Protein AF-A0A9E3DXF7-F1 (afdb_monomer_lite)

Secondary structure (D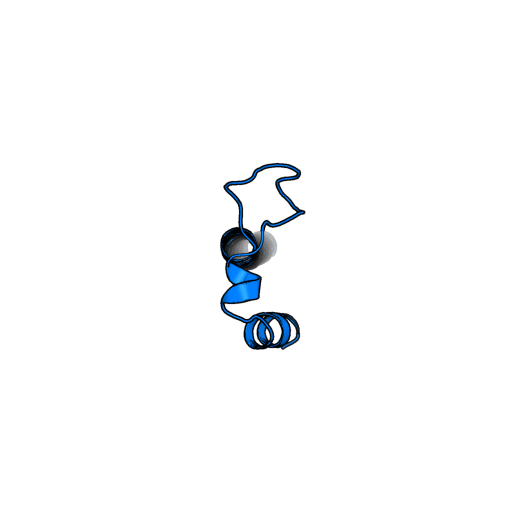SSP, 8-state):
-HHHHHHHT--HHHHHSBP-SSSTT-TT-BHHHHHHHHHHHHHHHHHHHHHHHHHHHHHT-

pLDDT: mean 93.05, std 7.83, range [58.38, 98.56]

Radius of gyration: 16.59 Å; chains: 1; bounding box: 39×18×43 Å

Foldseek 3Di:
DVLVVVVVPDDPVQQQDADCPDVHPDNVHGVVNVNVVVVVVVVVVVVVVVVVVVVVVVVVD

Structure (mmCIF, N/CA/C/O backbone):
data_AF-A0A9E3DXF7-F1
#
_entry.id   AF-A0A9E3DXF7-F1
#
loop_
_atom_site.group_PDB
_atom_site.id
_atom_site.type_symbol
_atom_site.label_atom_id
_atom_site.label_alt_id
_atom_site.label_comp_id
_atom_site.label_asym_id
_atom_site.label_entity_id
_atom_site.label_seq_id
_atom_site.pdbx_PDB_ins_code
_atom_site.Cartn_x
_atom_site.Cartn_y
_atom_site.Cartn_z
_atom_site.occupancy
_atom_site.B_iso_or_equiv
_atom_site.auth_seq_id
_atom_site.auth_comp_id
_atom_site.auth_asym_id
_atom_site.auth_atom_id
_atom_site.pdbx_PDB_model_num
ATOM 1 N N . ASP A 1 1 ? -11.128 -1.836 -4.302 1.00 80.56 1 ASP A N 1
ATOM 2 C CA . ASP A 1 1 ? -11.023 -2.154 -5.737 1.00 80.56 1 ASP A CA 1
ATOM 3 C C . ASP A 1 1 ? -9.968 -1.293 -6.414 1.00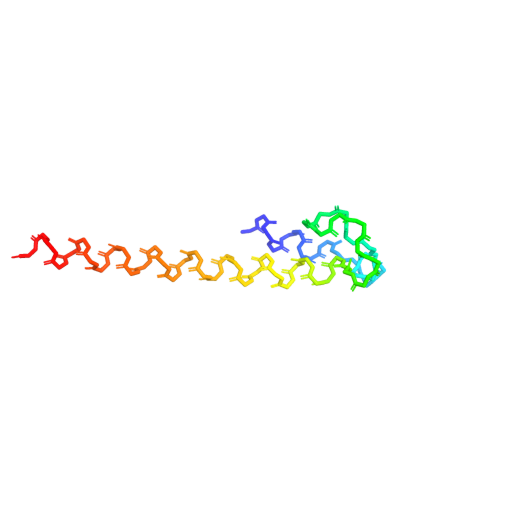 80.56 1 ASP A C 1
ATOM 5 O O . ASP A 1 1 ? -9.008 -1.861 -6.909 1.00 80.56 1 ASP A O 1
ATOM 9 N N . ASP A 1 2 ? -10.030 0.037 -6.300 1.00 92.50 2 ASP A N 1
ATOM 10 C CA . ASP A 1 2 ? -9.055 0.951 -6.934 1.00 92.50 2 ASP A CA 1
ATOM 11 C C . ASP A 1 2 ? -7.579 0.655 -6.616 1.00 92.50 2 ASP A C 1
ATOM 13 O O . ASP A 1 2 ? -6.744 0.658 -7.513 1.00 92.50 2 ASP A O 1
ATOM 17 N N . TRP A 1 3 ? -7.240 0.351 -5.357 1.00 92.62 3 TRP A N 1
ATOM 18 C CA . TRP A 1 3 ? -5.856 0.018 -4.993 1.00 92.62 3 TRP A CA 1
ATOM 19 C C . TRP A 1 3 ? -5.377 -1.294 -5.622 1.00 92.62 3 TRP A C 1
ATOM 21 O O . TRP A 1 3 ? -4.255 -1.361 -6.106 1.00 92.62 3 TRP A O 1
ATOM 31 N N . LEU A 1 4 ? -6.234 -2.317 -5.662 1.00 95.44 4 LEU A N 1
ATOM 32 C CA . LEU A 1 4 ? -5.893 -3.595 -6.289 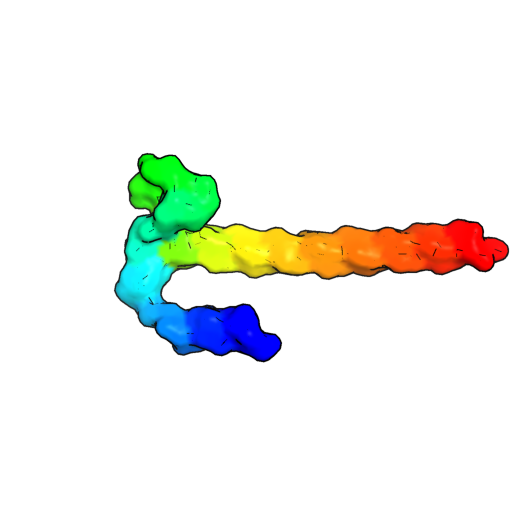1.00 95.44 4 LEU A CA 1
ATOM 33 C C . LEU A 1 4 ? -5.702 -3.423 -7.797 1.00 95.44 4 LEU A C 1
ATOM 35 O O . LEU A 1 4 ? -4.723 -3.918 -8.332 1.00 95.44 4 LEU A O 1
ATOM 39 N N . ALA A 1 5 ? -6.552 -2.627 -8.450 1.00 97.06 5 ALA A N 1
ATOM 40 C CA . ALA A 1 5 ? -6.402 -2.313 -9.868 1.00 97.06 5 ALA A CA 1
ATOM 41 C C . ALA A 1 5 ? -5.080 -1.587 -10.185 1.00 97.06 5 ALA A C 1
ATOM 43 O O . ALA A 1 5 ? -4.489 -1.822 -11.236 1.00 97.06 5 ALA A O 1
ATOM 44 N N . VAL A 1 6 ? -4.594 -0.726 -9.281 1.00 95.06 6 VAL A N 1
ATOM 45 C CA . VAL A 1 6 ? -3.260 -0.114 -9.412 1.00 95.06 6 VAL A CA 1
ATOM 46 C C . VAL A 1 6 ? -2.163 -1.175 -9.325 1.00 95.06 6 VAL A C 1
ATOM 48 O O . VAL A 1 6 ? -1.254 -1.153 -10.147 1.00 95.06 6 VAL A O 1
ATOM 51 N N . LEU A 1 7 ? -2.248 -2.104 -8.367 1.00 96.00 7 LEU A N 1
ATOM 52 C CA . LEU A 1 7 ? -1.261 -3.179 -8.219 1.00 96.00 7 LEU A CA 1
ATOM 53 C C . LEU A 1 7 ? -1.250 -4.123 -9.424 1.00 96.00 7 LEU A C 1
ATOM 55 O O . LEU A 1 7 ? -0.178 -4.450 -9.920 1.00 96.00 7 LEU A O 1
ATOM 59 N N . ASP A 1 8 ? -2.428 -4.501 -9.920 1.00 97.56 8 ASP A N 1
ATOM 60 C CA . ASP A 1 8 ? -2.588 -5.378 -11.084 1.00 97.56 8 ASP A CA 1
ATOM 61 C C . ASP A 1 8 ? -2.052 -4.741 -12.378 1.00 97.56 8 ASP A C 1
ATOM 63 O O . ASP A 1 8 ? -1.724 -5.445 -13.333 1.00 97.56 8 ASP A O 1
ATOM 67 N N . GLY A 1 9 ? -1.973 -3.408 -12.425 1.00 96.94 9 GLY A N 1
ATOM 68 C CA . GLY A 1 9 ? -1.453 -2.656 -13.565 1.00 96.94 9 GLY A CA 1
ATOM 69 C C . GLY A 1 9 ? 0.066 -2.465 -13.578 1.00 96.94 9 GLY A C 1
ATOM 70 O O . GLY A 1 9 ? 0.582 -1.978 -14.582 1.00 96.94 9 GLY A O 1
ATOM 71 N N . LEU A 1 10 ? 0.781 -2.806 -12.499 1.00 97.69 10 LEU A N 1
ATOM 72 C CA . LEU A 1 10 ? 2.235 -2.638 -12.419 1.00 97.69 10 LEU A CA 1
ATOM 73 C C . LEU A 1 10 ? 2.959 -3.809 -13.082 1.00 97.69 10 LEU A C 1
ATOM 75 O O . LEU A 1 10 ? 2.710 -4.973 -12.771 1.00 97.69 10 LEU A O 1
ATOM 79 N N . THR A 1 11 ? 3.904 -3.494 -13.963 1.00 98.12 11 THR A N 1
ATOM 80 C CA . THR A 1 11 ? 4.827 -4.481 -14.531 1.00 98.12 11 THR A CA 1
ATOM 81 C C . THR A 1 11 ? 6.079 -4.631 -13.665 1.00 98.12 11 THR A C 1
ATOM 83 O O . THR A 1 11 ? 6.405 -3.749 -12.870 1.00 98.12 11 THR A O 1
ATOM 86 N N . ASP A 1 12 ? 6.843 -5.708 -13.865 1.00 97.81 12 ASP A N 1
ATOM 87 C CA . ASP A 1 12 ? 8.141 -5.891 -13.195 1.00 97.81 12 ASP A CA 1
ATOM 88 C C . ASP A 1 12 ? 9.093 -4.709 -13.458 1.00 97.81 12 ASP A C 1
ATOM 90 O O . ASP A 1 12 ? 9.764 -4.226 -12.549 1.00 97.81 12 ASP A O 1
ATOM 94 N N . ALA A 1 13 ? 9.086 -4.171 -14.683 1.00 97.75 13 ALA A N 1
ATOM 95 C CA . ALA A 1 13 ? 9.890 -3.004 -15.037 1.00 97.75 13 ALA A CA 1
ATOM 96 C C . ALA A 1 13 ? 9.446 -1.733 -14.292 1.00 97.75 13 ALA A C 1
ATOM 98 O O . ALA A 1 13 ? 10.288 -0.914 -13.920 1.00 97.75 13 ALA A O 1
ATOM 99 N N . ASP A 1 14 ? 8.142 -1.570 -14.046 1.00 96.31 14 ASP A N 1
ATOM 100 C CA . ASP A 1 14 ? 7.637 -0.462 -13.232 1.00 96.31 14 ASP A CA 1
ATOM 101 C C . ASP A 1 14 ? 8.083 -0.619 -11.778 1.00 96.31 14 ASP A C 1
ATOM 103 O O . ASP A 1 14 ? 8.507 0.350 -11.153 1.00 96.31 14 ASP A O 1
ATOM 107 N N . LEU A 1 15 ? 8.037 -1.839 -11.236 1.00 96.62 15 LEU A N 1
ATOM 108 C CA . LEU A 1 15 ? 8.440 -2.128 -9.859 1.00 96.62 15 LEU A CA 1
ATOM 109 C C . LEU A 1 15 ? 9.921 -1.818 -9.589 1.00 96.62 15 LEU A C 1
ATOM 111 O O . LEU A 1 15 ? 10.247 -1.372 -8.481 1.00 96.62 15 LEU A O 1
ATOM 115 N N . ASP A 1 16 ? 10.779 -1.994 -10.594 1.00 95.75 16 ASP A N 1
ATOM 116 C CA . ASP A 1 16 ? 12.212 -1.683 -10.547 1.00 95.75 16 ASP A CA 1
ATOM 117 C C . ASP A 1 16 ? 12.527 -0.190 -10.747 1.00 95.75 16 ASP A C 1
ATOM 119 O O . ASP A 1 16 ? 13.629 0.265 -10.422 1.00 95.75 16 ASP A O 1
ATOM 123 N N . ALA A 1 17 ? 11.577 0.606 -11.244 1.00 93.75 17 ALA A N 1
ATOM 124 C CA . ALA A 1 17 ? 11.783 2.035 -11.438 1.00 93.75 17 ALA A CA 1
ATOM 125 C C . ALA A 1 17 ? 11.963 2.768 -10.098 1.00 93.75 17 ALA A C 1
ATOM 127 O O . ALA A 1 17 ? 11.366 2.423 -9.075 1.00 93.75 17 ALA A O 1
ATOM 128 N N . MET A 1 18 ? 12.775 3.828 -10.097 1.00 94.12 18 MET A N 1
ATOM 129 C CA . MET A 1 18 ? 12.991 4.665 -8.915 1.00 94.12 18 MET A CA 1
ATOM 130 C C . MET A 1 18 ? 11.700 5.401 -8.529 1.00 94.12 18 MET A C 1
ATOM 132 O O . MET A 1 18 ? 11.074 6.064 -9.358 1.00 94.12 18 MET A O 1
ATOM 136 N N . ALA A 1 19 ? 11.323 5.333 -7.253 1.00 92.44 19 ALA A N 1
ATOM 137 C CA . ALA A 1 19 ? 10.166 6.045 -6.734 1.00 92.44 19 ALA A CA 1
ATOM 138 C C . ALA A 1 19 ? 10.508 7.524 -6.493 1.00 92.44 19 ALA A C 1
ATOM 140 O O . ALA A 1 19 ? 11.379 7.861 -5.693 1.00 92.44 19 ALA A O 1
ATOM 141 N N . SER A 1 20 ? 9.784 8.430 -7.152 1.00 86.56 20 SER A N 1
ATOM 142 C CA . SER A 1 20 ? 9.959 9.884 -6.991 1.00 86.56 20 SER A CA 1
ATOM 143 C C . SER A 1 20 ? 9.383 10.428 -5.674 1.00 86.56 20 SER A C 1
ATOM 145 O O . SER A 1 20 ? 9.744 11.513 -5.216 1.00 86.56 20 SER A O 1
ATOM 147 N N . PHE A 1 21 ? 8.493 9.668 -5.043 1.00 83.69 21 PHE A N 1
ATOM 148 C CA . PHE A 1 21 ? 7.840 9.956 -3.771 1.00 83.69 21 PHE A CA 1
ATOM 149 C C . PHE A 1 21 ? 7.681 8.631 -3.004 1.00 83.69 21 PHE A C 1
ATOM 151 O O . PHE A 1 21 ? 7.547 7.598 -3.651 1.00 83.69 21 PHE A O 1
ATOM 158 N N . PRO A 1 22 ? 7.683 8.598 -1.659 1.00 86.75 22 PRO A N 1
ATOM 159 C CA . PRO A 1 22 ? 7.883 9.701 -0.711 1.00 86.75 22 PRO A CA 1
ATOM 160 C C . PRO A 1 22 ? 9.347 10.100 -0.480 1.00 86.75 22 PRO A C 1
ATOM 162 O O . PRO A 1 22 ? 9.605 11.133 0.132 1.00 86.75 22 PRO A O 1
ATOM 165 N N . TRP A 1 23 ? 10.311 9.326 -0.977 1.00 84.44 23 TRP A N 1
ATOM 166 C CA . TRP A 1 23 ? 11.728 9.447 -0.607 1.00 84.44 23 TRP A CA 1
ATOM 167 C C . TRP A 1 23 ? 12.581 10.225 -1.609 1.00 84.44 23 TRP A C 1
ATOM 169 O O . TRP A 1 23 ? 13.685 9.776 -1.895 1.00 84.44 23 TRP A O 1
ATOM 179 N N . ARG A 1 24 ? 12.060 11.335 -2.154 1.00 73.25 24 ARG A N 1
ATOM 180 C CA . ARG A 1 24 ? 12.712 12.191 -3.173 1.00 73.25 24 ARG A CA 1
ATOM 181 C C . ARG A 1 24 ? 14.245 12.055 -3.189 1.00 73.25 24 ARG A C 1
ATOM 183 O O . ARG A 1 24 ? 14.887 12.273 -2.164 1.00 73.25 24 ARG A O 1
ATOM 190 N N . ASP A 1 25 ? 14.789 11.707 -4.354 1.00 69.69 25 ASP A N 1
ATOM 191 C CA . ASP A 1 25 ? 16.229 11.595 -4.633 1.00 69.69 25 ASP A CA 1
ATOM 192 C C . ASP A 1 25 ? 16.978 10.452 -3.916 1.00 69.69 25 ASP A C 1
ATOM 194 O O . ASP A 1 25 ? 18.207 10.452 -3.881 1.00 69.69 25 ASP A O 1
ATOM 198 N N . ASN A 1 26 ? 16.274 9.449 -3.375 1.00 83.62 26 ASN A N 1
ATOM 199 C CA . ASN A 1 26 ? 16.908 8.221 -2.893 1.00 83.62 26 ASN A CA 1
ATOM 200 C C . ASN A 1 26 ? 16.975 7.152 -4.008 1.00 83.62 26 ASN A C 1
ATOM 202 O O . ASN A 1 26 ? 15.957 6.511 -4.287 1.00 83.62 26 ASN A O 1
ATOM 206 N N . PRO A 1 27 ? 18.159 6.897 -4.603 1.00 78.06 27 PRO A N 1
ATOM 207 C CA . PRO A 1 27 ? 18.306 5.953 -5.712 1.00 78.06 27 PRO A CA 1
ATOM 208 C C . PRO A 1 27 ? 18.080 4.488 -5.312 1.00 78.06 27 PRO A C 1
ATOM 210 O O . PRO A 1 27 ? 17.892 3.645 -6.182 1.00 78.06 27 PRO A O 1
ATOM 213 N N . GLU A 1 28 ? 18.071 4.169 -4.015 1.00 88.06 28 GLU A N 1
ATOM 214 C CA . GLU A 1 28 ? 17.836 2.811 -3.508 1.00 88.06 28 GLU A CA 1
ATOM 215 C C . GLU A 1 28 ? 16.343 2.504 -3.302 1.00 88.06 28 GLU A C 1
ATOM 217 O O . GLU A 1 28 ? 15.971 1.380 -2.958 1.00 88.06 28 GLU A O 1
ATOM 222 N N . ARG A 1 29 ? 15.458 3.494 -3.475 1.00 93.75 29 ARG A N 1
ATOM 223 C CA . ARG A 1 29 ? 14.018 3.335 -3.251 1.00 93.75 29 ARG A CA 1
ATOM 224 C C . ARG A 1 29 ? 13.271 3.213 -4.572 1.00 93.75 29 ARG A C 1
ATOM 226 O O . ARG A 1 29 ? 13.021 4.198 -5.261 1.00 93.75 29 ARG A O 1
ATOM 233 N N . THR A 1 30 ? 12.873 1.989 -4.889 1.00 95.56 30 THR A N 1
ATOM 234 C CA . THR A 1 30 ? 12.064 1.668 -6.075 1.00 95.56 30 THR A CA 1
ATOM 235 C C . THR A 1 30 ? 10.557 1.787 -5.819 1.00 95.56 30 THR A C 1
ATOM 237 O O . THR A 1 30 ? 10.111 1.902 -4.670 1.00 95.56 30 THR A O 1
ATOM 240 N N . ILE A 1 31 ? 9.748 1.717 -6.880 1.00 95.50 31 ILE A N 1
ATOM 241 C CA . ILE A 1 31 ? 8.282 1.656 -6.789 1.00 95.50 31 ILE A CA 1
ATOM 242 C C . ILE A 1 31 ? 7.838 0.440 -5.968 1.00 95.50 31 ILE A C 1
ATOM 244 O O . ILE A 1 31 ? 6.923 0.579 -5.157 1.00 95.50 31 ILE A O 1
ATOM 248 N N . ALA A 1 32 ? 8.519 -0.707 -6.066 1.00 96.25 32 ALA A N 1
ATOM 249 C CA . ALA A 1 32 ? 8.226 -1.865 -5.215 1.00 96.25 32 ALA A CA 1
ATOM 250 C C . ALA A 1 32 ? 8.312 -1.530 -3.715 1.00 96.25 32 ALA A C 1
ATOM 252 O O . ALA A 1 32 ? 7.422 -1.880 -2.934 1.00 96.25 32 ALA A O 1
ATOM 253 N N . HIS A 1 33 ? 9.347 -0.788 -3.307 1.00 96.00 33 HIS A N 1
ATOM 254 C CA . HIS A 1 33 ? 9.475 -0.329 -1.924 1.00 96.00 33 HIS A CA 1
ATOM 255 C C . HIS A 1 33 ? 8.334 0.614 -1.537 1.00 96.00 33 HIS A C 1
ATOM 257 O O . HIS A 1 33 ? 7.787 0.491 -0.439 1.00 96.00 33 HIS A O 1
ATOM 263 N N . MET A 1 34 ? 7.960 1.539 -2.431 1.00 95.50 34 MET A N 1
ATOM 264 C CA . MET A 1 34 ? 6.842 2.464 -2.217 1.00 95.50 34 MET A CA 1
ATOM 265 C C . MET A 1 34 ? 5.536 1.708 -2.009 1.00 95.50 34 MET A C 1
ATOM 267 O O . MET A 1 34 ? 4.843 1.954 -1.027 1.00 95.50 34 MET A O 1
ATOM 271 N N . VAL A 1 35 ? 5.222 0.764 -2.892 1.00 96.12 35 VAL A N 1
ATOM 272 C CA . VAL A 1 35 ? 4.019 -0.066 -2.813 1.00 96.12 35 VAL A CA 1
ATOM 273 C C . VAL A 1 35 ? 3.986 -0.865 -1.510 1.00 96.12 35 VAL A C 1
ATOM 275 O O . VAL A 1 35 ? 2.971 -0.849 -0.812 1.00 96.12 35 VAL A O 1
ATOM 278 N N . GLY A 1 36 ? 5.100 -1.504 -1.135 1.00 95.50 36 GLY A N 1
ATOM 279 C CA . GLY A 1 36 ? 5.2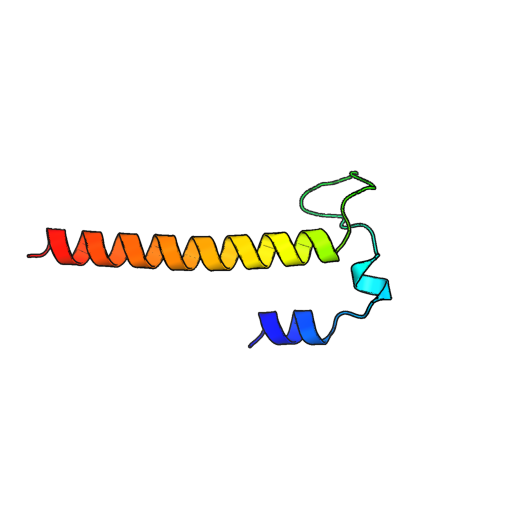03 -2.238 0.128 1.00 95.50 36 GLY A CA 1
ATOM 280 C C . GLY A 1 36 ? 4.972 -1.345 1.353 1.00 95.50 36 GLY A C 1
ATOM 281 O O . GLY A 1 36 ? 4.264 -1.733 2.289 1.00 95.50 36 GLY A O 1
ATOM 282 N N . TRP A 1 37 ? 5.507 -0.122 1.327 1.00 95.50 37 TRP A N 1
ATOM 283 C CA . TRP A 1 37 ? 5.267 0.875 2.369 1.00 95.50 37 TRP A CA 1
ATOM 284 C C . TRP A 1 37 ? 3.798 1.317 2.414 1.00 95.50 37 TRP A C 1
ATOM 286 O O . TRP A 1 37 ? 3.187 1.238 3.477 1.00 95.50 37 TRP A O 1
ATOM 296 N N . VAL A 1 38 ? 3.203 1.703 1.278 1.00 95.75 38 VAL A N 1
ATOM 297 C CA . VAL A 1 38 ? 1.792 2.128 1.204 1.00 95.75 38 VAL A CA 1
ATOM 298 C C . VAL A 1 38 ? 0.874 1.032 1.735 1.00 95.75 38 VAL A C 1
ATOM 300 O O . VAL A 1 38 ? 0.002 1.307 2.557 1.00 95.75 38 VAL A O 1
ATOM 303 N N . ASN A 1 39 ? 1.090 -0.218 1.325 1.00 96.06 39 ASN A N 1
ATOM 304 C CA . ASN A 1 39 ? 0.281 -1.338 1.791 1.00 96.06 39 ASN A CA 1
ATOM 305 C C . ASN A 1 39 ? 0.379 -1.522 3.318 1.00 96.06 39 ASN A C 1
ATOM 307 O O . ASN A 1 39 ? -0.629 -1.742 3.992 1.00 96.06 39 ASN A O 1
ATOM 311 N N . SER A 1 40 ? 1.582 -1.355 3.874 1.00 96.56 40 SER A N 1
ATOM 312 C CA . SER A 1 40 ? 1.812 -1.420 5.321 1.00 96.56 40 SER A CA 1
ATOM 313 C C . SER A 1 40 ? 1.135 -0.265 6.072 1.00 96.56 40 SER A C 1
ATOM 315 O O . SER A 1 40 ? 0.504 -0.496 7.105 1.00 96.56 40 SER A O 1
ATOM 317 N N . GLU A 1 41 ? 1.195 0.965 5.551 1.00 96.88 41 GLU A N 1
ATOM 318 C CA . GLU A 1 41 ? 0.501 2.115 6.152 1.00 96.88 41 GLU A CA 1
ATOM 319 C C . GLU A 1 41 ? -1.023 1.957 6.097 1.00 96.88 41 GLU A C 1
ATOM 321 O O . GLU A 1 41 ? -1.710 2.285 7.063 1.00 96.88 41 GLU A O 1
ATOM 326 N N . LEU A 1 42 ? -1.575 1.399 5.014 1.00 95.94 42 LEU A N 1
ATOM 327 C CA . LEU A 1 42 ? -3.010 1.115 4.923 1.00 95.94 42 LEU A CA 1
ATOM 328 C C . LEU A 1 42 ? -3.453 0.101 5.985 1.00 95.94 42 LEU A C 1
ATOM 330 O O . LEU A 1 42 ? -4.440 0.340 6.686 1.00 95.94 42 LEU A O 1
ATOM 334 N N . MET A 1 43 ? -2.710 -0.997 6.157 1.00 97.00 43 MET A N 1
ATOM 335 C CA . MET A 1 43 ? -2.986 -1.984 7.208 1.00 97.00 43 MET A CA 1
ATOM 336 C C . MET A 1 43 ? -2.940 -1.359 8.606 1.00 97.00 43 MET A C 1
ATOM 338 O O . MET A 1 43 ? -3.839 -1.587 9.421 1.00 97.00 43 MET A O 1
ATOM 342 N N . LYS A 1 44 ? -1.917 -0.542 8.873 1.00 98.25 44 LYS A N 1
ATOM 343 C CA . LYS A 1 44 ? -1.769 0.180 10.139 1.00 98.25 44 LYS A CA 1
ATOM 344 C C . LYS A 1 44 ? -2.958 1.110 10.398 1.00 98.25 44 LYS A C 1
ATOM 346 O O . LYS A 1 44 ? -3.559 1.031 11.467 1.00 98.25 44 LYS A O 1
ATOM 351 N N . ASN A 1 45 ? -3.359 1.915 9.415 1.00 98.06 45 ASN A N 1
ATOM 352 C CA . ASN A 1 45 ? -4.486 2.842 9.547 1.00 98.06 45 ASN A CA 1
ATOM 353 C C . ASN A 1 45 ? -5.796 2.113 9.896 1.00 98.06 45 ASN A C 1
ATOM 355 O O . ASN A 1 45 ? -6.561 2.569 10.748 1.00 98.06 45 ASN A O 1
ATOM 359 N N . ILE A 1 46 ? -6.058 0.956 9.275 1.00 97.88 46 ILE A N 1
ATOM 360 C CA . ILE A 1 46 ? -7.240 0.140 9.591 1.00 97.88 46 ILE A CA 1
ATOM 361 C C . ILE A 1 46 ? -7.181 -0.399 11.025 1.00 97.88 46 ILE A C 1
ATOM 363 O O . ILE A 1 46 ? -8.190 -0.353 11.736 1.00 97.88 46 ILE A O 1
ATOM 367 N N . ALA A 1 47 ? -6.015 -0.867 11.475 1.00 98.31 47 ALA A N 1
ATOM 368 C CA . ALA A 1 47 ? -5.837 -1.328 12.848 1.00 98.31 47 ALA A CA 1
ATOM 369 C C . ALA A 1 47 ? -6.083 -0.197 13.866 1.00 98.31 47 ALA A C 1
ATOM 371 O O . ALA A 1 47 ? -6.824 -0.391 14.832 1.00 98.31 47 ALA A O 1
ATOM 372 N N . GLU A 1 48 ? -5.538 0.998 13.623 1.00 98.56 48 GLU A N 1
ATOM 373 C CA . GLU A 1 48 ? -5.731 2.181 14.473 1.00 98.56 48 GLU A CA 1
ATOM 374 C C . GLU A 1 48 ? -7.205 2.612 14.543 1.00 98.56 48 GLU A C 1
ATOM 376 O O . GLU A 1 48 ? -7.737 2.848 15.631 1.00 98.56 48 GLU A O 1
ATOM 381 N N . LEU A 1 49 ? -7.914 2.633 13.408 1.00 98.50 49 LEU A N 1
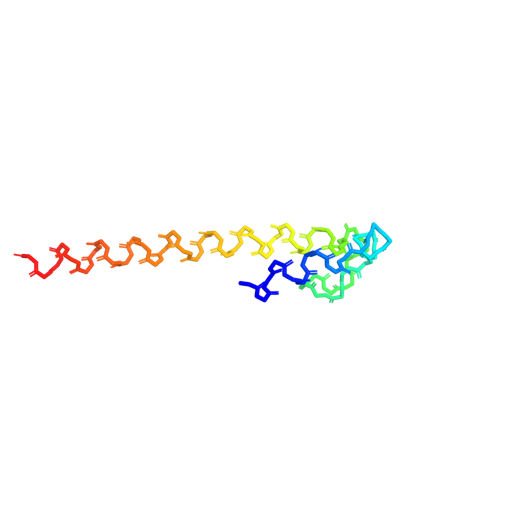ATOM 382 C CA . LEU A 1 49 ? -9.357 2.902 13.377 1.00 98.50 49 LEU A CA 1
ATOM 383 C C . LEU A 1 49 ? -10.158 1.861 14.170 1.00 98.50 49 LEU A C 1
ATOM 385 O O . LEU A 1 49 ? -11.113 2.217 14.868 1.00 98.50 49 LEU A O 1
ATOM 389 N N . GLY A 1 50 ? -9.775 0.584 14.086 1.00 97.94 50 GLY A N 1
ATOM 390 C CA . GLY A 1 50 ? -10.362 -0.489 14.888 1.00 97.94 50 GLY A CA 1
ATOM 391 C C . GLY A 1 50 ? -10.198 -0.234 16.387 1.00 97.94 50 GLY A C 1
ATOM 392 O O . GLY A 1 50 ? -11.181 -0.270 17.130 1.00 97.94 50 GLY A O 1
ATOM 393 N N . GLN A 1 51 ? -8.986 0.119 16.818 1.00 98.25 51 GLN A N 1
ATOM 394 C CA . GLN A 1 51 ? -8.698 0.469 18.212 1.00 98.25 51 GLN A CA 1
ATOM 395 C C . GLN A 1 51 ? -9.519 1.676 18.686 1.00 98.25 51 GLN A C 1
ATOM 397 O O . GLN A 1 51 ? -10.127 1.630 19.756 1.00 98.25 51 GLN A O 1
ATOM 402 N N . LEU A 1 52 ? -9.631 2.733 17.875 1.00 98.31 52 LEU A N 1
ATOM 403 C CA . LEU A 1 52 ? -10.442 3.910 18.214 1.00 98.31 52 LEU A CA 1
ATOM 404 C C . LEU A 1 52 ? -11.931 3.572 18.381 1.00 98.31 52 LEU A C 1
ATOM 406 O O . LEU A 1 52 ? -12.588 4.093 19.286 1.00 98.31 52 LEU A O 1
ATOM 410 N N . ARG A 1 53 ? -12.475 2.678 17.544 1.00 97.81 53 ARG A N 1
ATOM 411 C CA . ARG A 1 53 ? -13.866 2.209 17.667 1.00 97.81 53 ARG A CA 1
ATOM 412 C C . ARG A 1 53 ? -14.090 1.414 18.952 1.00 97.81 53 ARG A C 1
ATOM 414 O O . ARG A 1 53 ? -15.095 1.649 19.621 1.00 97.81 53 ARG A O 1
ATOM 421 N N . LEU A 1 54 ? -13.153 0.538 19.322 1.00 98.06 54 LEU A N 1
ATOM 422 C CA . LEU A 1 54 ? -13.209 -0.211 20.582 1.00 98.06 54 LEU A CA 1
ATOM 423 C C . LEU A 1 54 ? -13.179 0.727 21.795 1.00 98.06 54 LEU A C 1
ATOM 425 O O . LEU A 1 54 ? -14.027 0.619 22.679 1.00 98.06 54 LEU A O 1
ATOM 429 N N . LEU A 1 55 ? -12.268 1.707 21.802 1.00 97.88 55 LEU A N 1
ATOM 430 C CA . LEU A 1 55 ? -12.185 2.707 22.871 1.00 97.88 55 LEU A CA 1
ATOM 431 C C . LEU A 1 55 ? -13.466 3.542 22.986 1.00 97.88 55 LEU A C 1
ATOM 433 O O . LEU A 1 55 ? -13.904 3.847 24.094 1.00 97.88 55 LEU A O 1
ATOM 437 N N . ARG A 1 56 ? -14.090 3.904 21.858 1.00 96.94 56 ARG A N 1
ATOM 438 C CA . ARG A 1 56 ? -15.369 4.627 21.857 1.00 96.94 56 ARG A CA 1
ATOM 439 C C . ARG A 1 56 ? -16.506 3.779 22.421 1.00 96.94 56 ARG A C 1
ATOM 441 O O . ARG A 1 56 ? -17.299 4.307 23.193 1.00 96.94 56 ARG A O 1
ATOM 448 N N . ALA A 1 57 ? -16.583 2.501 22.053 1.00 97.31 57 ALA A N 1
ATOM 449 C CA . ALA A 1 57 ? -17.594 1.590 22.584 1.00 97.31 57 ALA A CA 1
ATOM 450 C C . ALA A 1 57 ? -17.449 1.427 24.108 1.00 97.31 57 ALA A C 1
ATOM 452 O O . ALA A 1 57 ? -18.433 1.554 24.831 1.00 97.31 57 ALA A O 1
ATOM 453 N N . ALA A 1 58 ? -16.215 1.267 24.598 1.00 96.81 58 ALA A N 1
ATOM 454 C CA . ALA A 1 58 ? -15.924 1.144 26.027 1.00 96.81 58 ALA A CA 1
ATOM 455 C C . ALA A 1 58 ? -16.235 2.417 26.835 1.00 96.81 58 ALA A C 1
ATOM 457 O O . ALA A 1 58 ? -16.651 2.316 27.980 1.00 96.81 58 ALA A O 1
ATOM 458 N N . ARG A 1 59 ? -16.047 3.614 26.257 1.00 93.12 59 ARG A N 1
ATOM 459 C CA . ARG A 1 59 ? -16.377 4.901 26.908 1.00 93.12 59 ARG A CA 1
ATOM 460 C C . ARG A 1 59 ? -17.867 5.2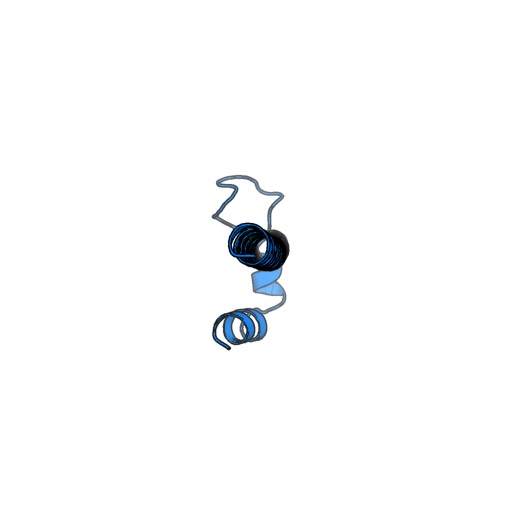47 26.897 1.00 93.12 59 ARG A C 1
ATOM 462 O O . ARG A 1 59 ? -18.274 6.137 27.634 1.00 93.12 59 ARG A O 1
ATOM 469 N N . GLY A 1 60 ? -18.639 4.639 25.998 1.00 79.75 60 GLY A N 1
ATOM 470 C CA . GLY A 1 60 ? -20.095 4.800 25.924 1.00 79.75 60 GLY A CA 1
ATOM 471 C C . GLY A 1 60 ? -20.875 3.742 26.710 1.00 79.75 60 GLY A C 1
ATOM 472 O O . GLY A 1 60 ? -22.102 3.785 26.688 1.00 79.75 60 GLY A O 1
ATOM 473 N N . SER A 1 61 ? -20.165 2.798 27.335 1.00 58.38 61 SER A N 1
ATOM 474 C CA . SER A 1 61 ? -20.686 1.816 28.295 1.00 58.38 61 SER A CA 1
ATOM 475 C C . SER A 1 61 ? -20.562 2.365 29.713 1.00 58.38 61 SER A C 1
ATOM 477 O O . SER A 1 61 ? -21.438 2.033 30.538 1.00 58.38 61 SER A O 1
#

Sequence (61 aa):
DDWLAVLDGLTDADLDAMASFPWRDNPERTIAHMVGWVNSELMKNIAELGQLRLLRAARGS